Protein AF-A0A496YPG7-F1 (afdb_monomer)

Secondary structure (DSSP, 8-state):
------GGGSPPGGG----------TTSGGG----HHHHHHTHHHHHHHHHHHHHS----SS---HHHHHHHHHHHHHHHHHHTT--

Foldseek 3Di:
DDDDDDPVNDDDPVPDDDDDDPAADPVDDVRDDDCPVVV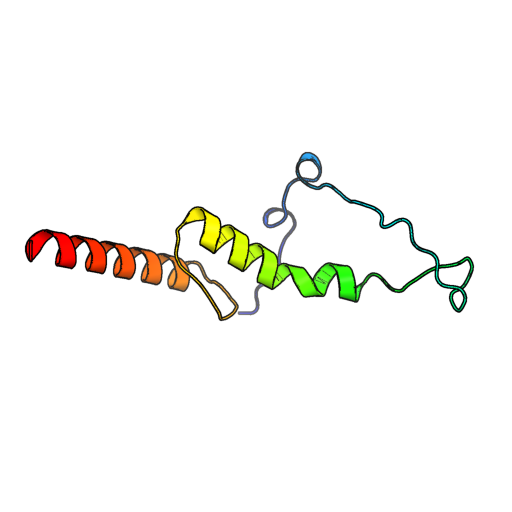VVCVCVVVQVVVCVVQVDHDPDPDPDPVVVVVRNVVVVVVVVVVVVVD

pLDDT: mean 92.61, std 7.3, range [56.38, 98.5]

Solvent-accessible surface area (backbone atoms only — not comparable to full-atom values): 5841 Å² total; per-residue (Å²): 140,84,91,76,90,54,83,85,74,52,82,56,71,93,80,58,86,88,85,83,78,97,71,75,31,92,89,29,78,97,30,48,77,92,50,75,63,69,70,52,70,51,47,68,60,50,53,41,49,51,49,21,71,75,71,75,52,85,67,91,64,83,81,82,43,70,67,60,53,53,49,52,53,52,52,52,56,52,49,53,60,52,53,71,71,76,112

Radius of gyration: 19.76 Å; Cα contacts (8 Å, |Δi|>4): 26; chains: 1; bounding box: 58×27×45 Å

Sequence (87 aa):
DYKTYTAVDMPFVDDLETFFANTYEPSGPFGAKGVGEAANNCTAGTVANAVYNAIGIRFKEAPMTPEKVLKALKENGAAKRRGERND

Mean predicted aligned error: 5.19 Å

Structure (mmCIF, N/CA/C/O backbone):
data_AF-A0A496YPG7-F1
#
_entry.id   AF-A0A496YPG7-F1
#
loop_
_atom_site.group_PDB
_atom_site.id
_atom_site.type_symbol
_atom_site.label_atom_id
_atom_site.label_alt_id
_atom_site.label_comp_id
_atom_site.label_asym_id
_atom_site.label_entity_id
_atom_site.label_seq_id
_atom_site.pdbx_PDB_ins_code
_atom_site.Cartn_x
_atom_site.Cartn_y
_atom_site.Cartn_z
_atom_site.occupancy
_atom_site.B_iso_or_equiv
_atom_site.auth_seq_id
_atom_site.auth_comp_id
_atom_site.auth_asym_id
_atom_site.auth_atom_id
_atom_site.pdbx_PDB_model_num
ATOM 1 N N . ASP A 1 1 ? 8.317 6.991 19.052 1.00 84.94 1 ASP A N 1
ATOM 2 C CA . ASP A 1 1 ? 8.293 5.588 18.604 1.00 84.94 1 ASP A CA 1
ATOM 3 C C . ASP A 1 1 ? 8.012 5.595 17.107 1.00 84.94 1 ASP A C 1
ATOM 5 O O . ASP A 1 1 ? 6.957 6.079 16.714 1.00 84.94 1 ASP A O 1
ATOM 9 N N . TYR A 1 2 ? 8.993 5.224 16.284 1.00 92.56 2 TYR A N 1
ATOM 10 C CA . TYR A 1 2 ? 8.876 5.197 14.822 1.00 92.56 2 TYR A CA 1
ATOM 11 C C . TYR A 1 2 ? 8.863 3.736 14.388 1.00 92.56 2 TYR A C 1
ATOM 13 O O . TYR A 1 2 ? 9.835 3.017 14.617 1.00 92.56 2 TYR A O 1
ATOM 21 N N . LYS A 1 3 ? 7.736 3.284 13.838 1.00 91.69 3 LYS A N 1
ATOM 22 C CA . LYS A 1 3 ? 7.536 1.879 13.486 1.00 91.69 3 LYS A CA 1
ATOM 23 C C . LYS A 1 3 ? 8.113 1.601 12.105 1.00 91.69 3 LYS A C 1
ATOM 25 O O . LYS A 1 3 ? 7.729 2.253 11.138 1.00 91.69 3 LYS A O 1
ATOM 30 N N . THR A 1 4 ? 8.976 0.596 12.034 1.00 94.88 4 THR A N 1
ATOM 31 C CA . THR A 1 4 ? 9.458 0.007 10.784 1.00 94.88 4 THR A CA 1
ATOM 32 C C . THR A 1 4 ? 8.891 -1.399 10.675 1.00 94.88 4 THR A C 1
ATOM 34 O O . THR A 1 4 ? 8.832 -2.111 11.678 1.00 94.88 4 THR A O 1
ATOM 37 N N . TYR A 1 5 ? 8.481 -1.788 9.470 1.00 91.94 5 TYR A N 1
ATOM 38 C CA . TYR A 1 5 ? 8.003 -3.139 9.207 1.00 91.94 5 TYR A CA 1
ATOM 39 C C . TYR A 1 5 ? 9.109 -4.172 9.419 1.00 91.94 5 TYR A C 1
ATOM 41 O O . TYR A 1 5 ? 10.276 -3.953 9.087 1.00 91.94 5 TYR A O 1
ATOM 49 N N . THR A 1 6 ? 8.719 -5.310 9.968 1.00 96.12 6 THR A N 1
ATOM 50 C CA . THR A 1 6 ? 9.532 -6.511 10.108 1.00 96.12 6 THR A CA 1
ATOM 51 C C . THR A 1 6 ? 9.103 -7.551 9.075 1.00 96.12 6 THR A C 1
ATOM 53 O O . THR A 1 6 ? 8.106 -7.383 8.375 1.00 96.12 6 THR A O 1
ATOM 56 N N . ALA A 1 7 ? 9.835 -8.661 8.987 1.00 94.00 7 ALA A N 1
ATOM 57 C CA . ALA A 1 7 ? 9.493 -9.740 8.063 1.00 94.00 7 ALA A CA 1
ATOM 58 C C . ALA A 1 7 ? 8.087 -10.327 8.301 1.00 94.00 7 ALA A C 1
ATOM 60 O O . ALA A 1 7 ? 7.463 -10.784 7.352 1.00 94.00 7 ALA A O 1
ATOM 61 N N . VAL A 1 8 ? 7.577 -10.290 9.539 1.00 95.19 8 VAL A N 1
ATOM 62 C CA . VAL A 1 8 ? 6.251 -10.842 9.870 1.00 95.19 8 VAL A CA 1
ATOM 63 C C . VAL A 1 8 ? 5.092 -9.904 9.523 1.00 95.19 8 VAL A C 1
ATOM 65 O O . VAL A 1 8 ? 3.943 -10.327 9.572 1.00 95.19 8 VAL A O 1
ATOM 68 N N . ASP A 1 9 ? 5.377 -8.646 9.173 1.00 94.00 9 ASP A N 1
ATOM 69 C CA . ASP A 1 9 ? 4.358 -7.677 8.750 1.00 94.00 9 ASP A CA 1
ATOM 70 C C . ASP A 1 9 ? 4.068 -7.748 7.239 1.00 94.00 9 ASP A C 1
ATOM 72 O O . ASP A 1 9 ? 3.110 -7.141 6.759 1.00 94.00 9 ASP A O 1
ATOM 76 N N . MET A 1 10 ? 4.908 -8.458 6.480 1.00 94.44 10 MET A N 1
ATOM 77 C CA . MET A 1 10 ? 4.794 -8.581 5.029 1.00 94.44 10 MET A CA 1
ATOM 78 C C . MET A 1 10 ? 3.889 -9.759 4.638 1.00 94.44 10 MET A C 1
ATOM 80 O O . MET A 1 10 ? 3.855 -10.764 5.350 1.00 94.44 10 MET A O 1
ATOM 84 N N . PRO A 1 11 ? 3.180 -9.678 3.496 1.00 92.06 11 PRO A N 1
ATOM 85 C CA . PRO A 1 11 ? 2.492 -10.837 2.934 1.00 92.06 11 PRO A CA 1
ATOM 86 C C . PRO A 1 11 ? 3.483 -11.962 2.608 1.00 92.06 11 PRO A C 1
ATOM 88 O O . PRO A 1 11 ? 4.660 -11.710 2.323 1.00 92.06 11 PRO A O 1
ATOM 91 N N . PHE A 1 12 ? 3.000 -13.205 2.626 1.00 94.12 12 PHE A N 1
ATOM 92 C CA . PHE A 1 12 ? 3.800 -14.346 2.196 1.00 94.12 12 PHE A CA 1
ATOM 93 C C . PHE A 1 12 ? 4.115 -14.246 0.702 1.00 94.12 12 PHE A C 1
ATOM 95 O O . PHE A 1 12 ? 3.337 -13.702 -0.079 1.00 94.12 12 PHE A O 1
ATOM 102 N N . VAL A 1 13 ? 5.267 -14.787 0.300 1.00 92.00 13 VAL A N 1
ATOM 103 C CA . VAL A 1 13 ? 5.721 -14.740 -1.101 1.00 92.00 13 VAL A CA 1
ATOM 104 C C . VAL A 1 13 ? 4.740 -15.456 -2.030 1.00 92.00 13 VAL A C 1
ATOM 106 O O . VAL A 1 13 ? 4.524 -14.990 -3.142 1.00 92.00 13 VAL A O 1
ATOM 109 N N . ASP A 1 14 ? 4.097 -16.522 -1.552 1.00 95.44 14 ASP A N 1
ATOM 110 C CA . ASP A 1 14 ? 3.100 -17.276 -2.319 1.00 95.44 14 ASP A CA 1
ATOM 111 C C . ASP A 1 14 ? 1.823 -16.460 -2.612 1.00 95.44 14 ASP A C 1
ATOM 113 O O . ASP A 1 14 ? 1.110 -16.765 -3.565 1.00 95.44 14 ASP A O 1
ATOM 117 N N . ASP A 1 15 ? 1.563 -15.395 -1.841 1.00 94.88 15 ASP A N 1
ATOM 118 C CA . ASP A 1 15 ? 0.432 -14.474 -2.026 1.00 94.88 15 ASP A CA 1
ATOM 119 C C . ASP A 1 15 ? 0.810 -13.217 -2.843 1.00 94.88 15 ASP A C 1
ATOM 121 O O . ASP A 1 15 ? -0.019 -12.324 -3.045 1.00 94.88 15 ASP A O 1
ATOM 125 N N . LEU A 1 16 ? 2.067 -13.101 -3.291 1.00 93.38 16 LEU A N 1
ATOM 126 C CA . LEU A 1 16 ? 2.573 -11.962 -4.057 1.00 93.38 16 LEU A CA 1
ATOM 127 C C . LEU A 1 16 ? 2.714 -12.309 -5.539 1.00 93.38 16 LEU A C 1
ATOM 129 O O . LEU A 1 16 ? 3.520 -13.148 -5.931 1.00 93.38 16 LEU A O 1
ATOM 133 N N . GLU A 1 17 ? 2.006 -11.566 -6.386 1.00 94.69 17 GLU A N 1
ATOM 134 C CA . GLU A 1 17 ? 2.107 -11.691 -7.839 1.00 94.69 17 GLU A CA 1
ATOM 135 C C . GLU A 1 17 ? 2.729 -10.432 -8.458 1.00 94.69 17 GLU A C 1
ATOM 137 O O . GLU A 1 17 ? 2.423 -9.304 -8.067 1.00 94.69 17 GLU A O 1
ATOM 142 N N . THR A 1 18 ? 3.628 -10.618 -9.429 1.00 93.31 18 THR A N 1
ATOM 143 C CA . THR A 1 18 ? 4.302 -9.522 -10.141 1.00 93.31 18 THR A CA 1
ATOM 144 C C . THR A 1 18 ? 3.987 -9.591 -11.626 1.00 93.31 18 THR A C 1
ATOM 146 O O . THR A 1 18 ? 4.284 -10.579 -12.293 1.00 93.31 18 THR A O 1
ATOM 149 N N . PHE A 1 19 ? 3.445 -8.496 -12.154 1.00 93.38 19 PHE A N 1
ATOM 150 C CA . PHE A 1 19 ? 3.099 -8.361 -13.563 1.00 93.38 19 PHE A CA 1
ATOM 151 C C . PHE A 1 19 ? 4.071 -7.421 -14.272 1.00 93.38 19 PHE A C 1
ATOM 153 O O . PHE A 1 19 ? 4.347 -6.319 -13.795 1.00 93.38 19 PHE A O 1
ATOM 160 N N . PHE A 1 20 ? 4.550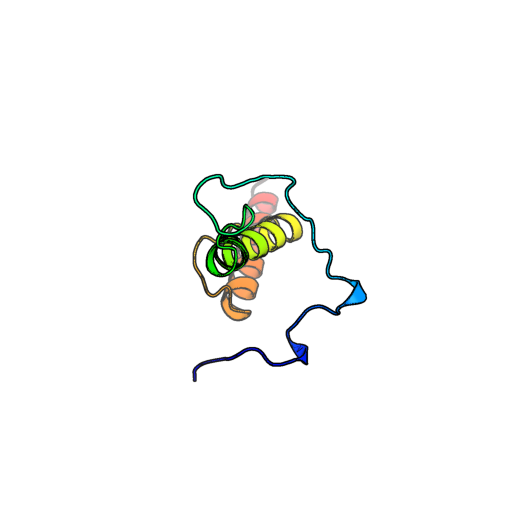 -7.830 -15.447 1.00 93.00 20 PHE A N 1
ATOM 161 C CA . PHE A 1 20 ? 5.416 -7.003 -16.283 1.00 93.00 20 PHE A CA 1
ATOM 162 C C . PHE A 1 20 ? 4.606 -6.273 -17.351 1.00 93.00 20 PHE A C 1
ATOM 164 O O . PHE A 1 20 ? 3.843 -6.876 -18.105 1.00 93.00 20 PHE A O 1
ATOM 171 N N . ALA A 1 21 ? 4.803 -4.959 -17.441 1.00 91.25 21 ALA A N 1
ATOM 172 C CA . ALA A 1 21 ? 4.242 -4.170 -18.525 1.00 91.25 21 ALA A CA 1
ATOM 173 C C . ALA A 1 21 ? 5.096 -4.341 -19.790 1.00 91.25 21 ALA A C 1
ATOM 175 O O . ALA A 1 21 ? 6.283 -4.013 -19.794 1.00 91.25 21 ALA A O 1
ATOM 176 N N . ASN A 1 22 ? 4.481 -4.790 -20.885 1.00 92.31 22 ASN A N 1
ATOM 177 C CA . ASN A 1 22 ? 5.143 -4.929 -22.185 1.00 92.31 22 ASN A CA 1
ATOM 178 C C . ASN A 1 22 ? 5.314 -3.557 -22.855 1.00 92.31 22 ASN A C 1
ATOM 180 O O . ASN A 1 22 ? 4.538 -3.176 -23.730 1.00 92.31 22 ASN A O 1
ATOM 184 N N . THR A 1 23 ? 6.308 -2.784 -22.414 1.00 94.56 23 THR A N 1
ATOM 185 C CA . THR A 1 23 ? 6.600 -1.447 -22.952 1.00 94.56 23 THR A CA 1
ATOM 186 C C . THR A 1 23 ? 8.100 -1.239 -23.154 1.00 94.56 23 THR A C 1
ATOM 188 O O . THR A 1 23 ? 8.906 -1.857 -22.468 1.00 94.56 23 THR A O 1
ATOM 191 N N . TYR A 1 24 ? 8.468 -0.344 -24.074 1.00 95.44 24 TYR A N 1
ATOM 192 C CA . TYR A 1 24 ? 9.857 -0.016 -24.410 1.00 95.44 24 TYR A CA 1
ATOM 193 C C . TYR A 1 24 ? 10.101 1.492 -24.254 1.00 95.44 24 TYR A C 1
ATOM 195 O O . TYR A 1 24 ? 9.203 2.281 -24.555 1.00 95.44 24 TYR A O 1
ATOM 203 N N . GLU A 1 25 ? 11.274 1.896 -23.761 1.00 96.56 25 GLU A N 1
ATOM 204 C CA . GLU A 1 25 ? 11.702 3.300 -23.658 1.00 96.56 25 GLU A CA 1
ATOM 205 C C . GLU A 1 25 ? 12.864 3.594 -24.612 1.00 96.56 25 GLU A C 1
ATOM 207 O O . GLU A 1 25 ? 13.993 3.202 -24.315 1.00 96.56 25 GLU A O 1
ATOM 212 N N . PRO A 1 26 ? 12.638 4.294 -25.738 1.00 96.69 26 PRO A N 1
ATOM 213 C CA . PRO A 1 26 ? 13.697 4.578 -26.706 1.00 96.69 26 PRO A CA 1
ATOM 214 C C . PRO A 1 26 ? 14.900 5.329 -26.128 1.00 96.69 26 PRO A C 1
ATOM 216 O O . PRO A 1 26 ? 16.010 5.151 -26.622 1.00 96.69 26 PRO A O 1
ATOM 219 N N . SER A 1 27 ? 14.691 6.159 -25.101 1.00 97.00 27 SER A N 1
ATOM 220 C CA . SER A 1 27 ? 15.767 6.918 -24.450 1.00 97.00 27 SER A CA 1
ATOM 221 C C . SER A 1 27 ? 16.532 6.127 -23.380 1.00 97.00 27 SER A C 1
ATOM 223 O O . SER A 1 27 ? 17.606 6.548 -22.952 1.00 97.00 27 SER A O 1
ATOM 225 N N . GLY A 1 28 ? 15.997 4.984 -22.945 1.00 96.06 28 GLY A N 1
ATOM 226 C CA . GLY A 1 28 ? 16.543 4.175 -21.865 1.00 96.06 28 GLY A CA 1
ATOM 227 C C . GLY A 1 28 ? 17.550 3.136 -22.365 1.00 96.06 28 GLY A C 1
ATOM 228 O O . GLY A 1 28 ? 17.402 2.601 -23.469 1.00 96.06 28 GLY A O 1
ATOM 229 N N . PRO A 1 29 ? 18.566 2.780 -21.559 1.00 96.62 29 PRO A N 1
ATOM 230 C CA . PRO A 1 29 ? 19.512 1.733 -21.926 1.00 96.62 29 PRO A CA 1
ATOM 231 C C . PRO A 1 29 ? 18.764 0.411 -22.110 1.00 96.62 29 PRO A C 1
ATOM 233 O O . PRO A 1 29 ? 18.042 -0.031 -21.216 1.00 96.62 29 PRO A O 1
ATOM 236 N N . PHE A 1 30 ? 18.916 -0.204 -23.284 1.00 95.75 30 PHE A N 1
ATOM 237 C CA . PHE A 1 30 ? 18.216 -1.441 -23.657 1.00 95.75 30 PHE A CA 1
ATOM 238 C C . PHE A 1 30 ? 16.677 -1.362 -23.545 1.00 95.75 30 PHE A C 1
ATOM 240 O O . PHE A 1 30 ? 16.021 -2.391 -23.399 1.00 95.75 30 PHE A O 1
ATOM 247 N N . GLY A 1 31 ? 16.084 -0.161 -23.598 1.00 95.31 31 GLY A N 1
ATOM 248 C CA . GLY A 1 31 ? 14.636 0.024 -23.464 1.00 95.31 31 GLY A CA 1
ATOM 249 C C . GLY A 1 31 ? 14.113 0.170 -22.034 1.00 95.31 31 GLY A C 1
ATOM 250 O O . GLY A 1 31 ? 12.895 0.196 -21.847 1.00 95.31 31 GLY A O 1
ATOM 251 N N . ALA A 1 32 ? 14.996 0.228 -21.032 1.00 94.56 32 ALA A N 1
ATOM 252 C CA . ALA A 1 32 ? 14.624 0.227 -19.619 1.00 94.56 32 ALA A CA 1
ATOM 253 C C . ALA A 1 32 ? 13.954 1.533 -19.148 1.00 94.56 32 ALA A C 1
ATOM 255 O O . ALA A 1 32 ? 14.251 2.623 -19.634 1.00 94.56 32 ALA A O 1
ATOM 256 N N . LYS A 1 33 ? 13.098 1.413 -18.126 1.00 94.81 33 LYS A N 1
ATOM 257 C CA . LYS A 1 33 ? 12.432 2.520 -17.417 1.00 94.81 33 LYS A CA 1
ATOM 258 C C . LYS A 1 33 ? 12.699 2.421 -15.917 1.00 94.81 33 LYS A C 1
ATOM 260 O O . LYS A 1 33 ? 12.925 1.332 -15.394 1.00 94.81 33 LYS A O 1
ATOM 265 N N . GLY A 1 34 ? 12.626 3.549 -15.213 1.00 93.00 34 GLY A N 1
ATOM 266 C CA . GLY A 1 34 ? 12.652 3.553 -13.750 1.00 93.00 34 GLY A CA 1
ATOM 267 C C . GLY A 1 34 ? 11.386 2.916 -13.167 1.00 93.00 34 GLY A C 1
ATOM 268 O O . GLY A 1 34 ? 10.283 3.253 -13.590 1.00 93.00 34 GLY A O 1
ATOM 269 N N . VAL A 1 35 ? 11.540 2.011 -12.193 1.00 93.44 35 VAL A N 1
ATOM 270 C CA . VAL A 1 35 ? 10.412 1.300 -11.550 1.00 93.44 35 VAL A CA 1
ATOM 271 C C . VAL A 1 35 ? 10.354 1.468 -10.028 1.00 93.44 35 VAL A C 1
ATOM 273 O O . VAL A 1 35 ? 9.290 1.296 -9.444 1.00 93.44 35 VAL A O 1
ATOM 276 N N . GLY A 1 36 ? 11.461 1.850 -9.379 1.00 92.69 36 GLY A N 1
ATOM 277 C CA . GLY A 1 36 ? 11.563 1.868 -7.913 1.00 92.69 36 GLY A CA 1
ATOM 278 C C . GLY A 1 36 ? 10.483 2.711 -7.227 1.00 92.69 36 GLY A C 1
ATOM 279 O O . GLY A 1 36 ? 9.751 2.209 -6.380 1.00 92.69 36 GLY A O 1
ATOM 280 N N . GLU A 1 37 ? 10.332 3.975 -7.629 1.00 95.12 37 GLU A N 1
ATOM 281 C CA . GLU A 1 37 ? 9.304 4.861 -7.060 1.00 95.12 37 GLU A CA 1
ATOM 282 C C . GLU A 1 37 ? 7.895 4.483 -7.525 1.00 95.12 37 GLU A C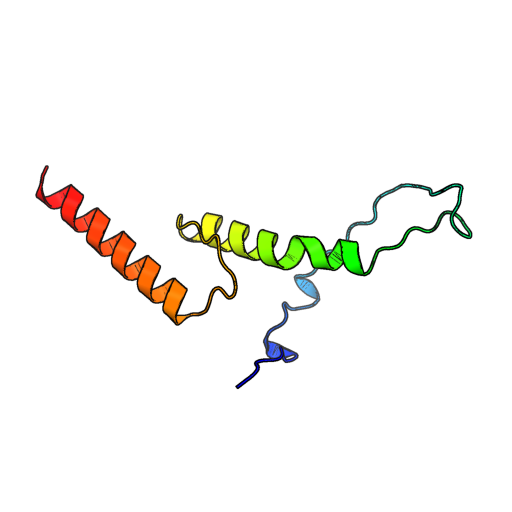 1
ATOM 284 O O . GLU A 1 37 ? 6.956 4.473 -6.730 1.00 95.12 37 GLU A O 1
ATOM 289 N N . ALA A 1 38 ? 7.746 4.120 -8.802 1.00 90.44 38 ALA A N 1
ATOM 290 C CA . ALA A 1 38 ? 6.458 3.757 -9.386 1.00 90.44 38 ALA A CA 1
ATOM 291 C C . ALA A 1 38 ? 5.806 2.567 -8.661 1.00 90.44 38 ALA A C 1
ATOM 293 O O . ALA A 1 38 ? 4.600 2.593 -8.422 1.00 90.44 38 ALA A O 1
ATOM 294 N N . ALA A 1 39 ? 6.605 1.575 -8.254 1.00 90.50 39 ALA A N 1
ATOM 295 C CA . ALA A 1 39 ? 6.138 0.421 -7.490 1.00 90.50 39 ALA A CA 1
ATOM 296 C C . ALA A 1 39 ? 5.674 0.781 -6.065 1.00 90.50 39 ALA A C 1
ATOM 298 O O . ALA A 1 39 ? 4.832 0.086 -5.506 1.00 90.50 39 ALA A O 1
ATOM 299 N N . ASN A 1 40 ? 6.191 1.864 -5.474 1.00 93.12 40 ASN A N 1
ATOM 300 C CA . ASN A 1 40 ? 5.848 2.279 -4.111 1.00 93.12 40 ASN A CA 1
ATOM 301 C C . ASN A 1 40 ? 4.712 3.317 -4.053 1.00 93.12 40 ASN A C 1
ATOM 303 O O . ASN A 1 40 ? 3.927 3.331 -3.104 1.00 93.12 40 ASN A O 1
ATOM 307 N N . ASN A 1 41 ? 4.597 4.187 -5.061 1.00 94.94 41 ASN A N 1
ATOM 308 C CA . ASN A 1 41 ? 3.658 5.315 -5.059 1.00 94.94 41 ASN A CA 1
ATOM 309 C C . ASN A 1 41 ? 2.196 4.890 -4.842 1.00 94.94 41 ASN A C 1
ATOM 311 O O . ASN A 1 41 ? 1.433 5.593 -4.178 1.00 94.94 41 ASN A O 1
ATOM 315 N N . CYS A 1 42 ? 1.792 3.734 -5.375 1.00 93.38 42 CYS A N 1
ATOM 316 C CA . CYS A 1 42 ? 0.423 3.237 -5.253 1.00 93.38 42 CYS A CA 1
ATOM 317 C C . CYS A 1 42 ? 0.133 2.494 -3.939 1.00 93.38 42 CYS A C 1
ATOM 319 O O . CYS A 1 42 ? -1.040 2.265 -3.634 1.00 93.38 42 CYS A O 1
ATOM 321 N N . THR A 1 43 ? 1.145 2.121 -3.151 1.00 93.75 43 THR A N 1
ATOM 322 C CA . THR A 1 43 ? 1.003 1.176 -2.029 1.00 93.75 43 THR A CA 1
ATOM 323 C C . THR A 1 43 ? 0.002 1.661 -0.980 1.00 93.75 43 THR A C 1
ATOM 325 O O . THR A 1 43 ? -0.981 0.976 -0.698 1.00 93.75 43 THR A O 1
ATOM 328 N N . ALA A 1 44 ? 0.177 2.877 -0.451 1.00 94.50 44 ALA A N 1
ATOM 329 C CA . ALA A 1 44 ? -0.703 3.411 0.594 1.00 94.50 44 ALA A CA 1
ATOM 330 C C . ALA A 1 44 ? 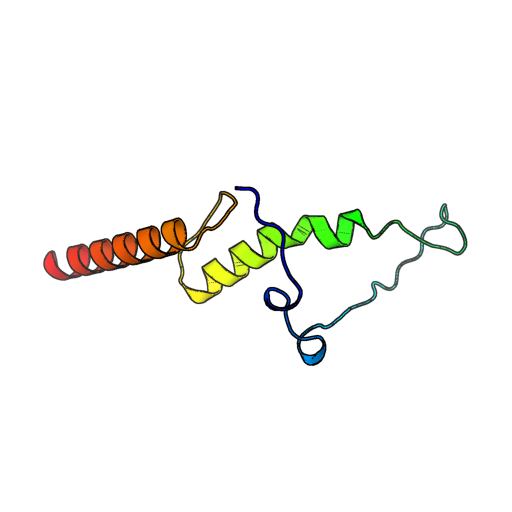-2.165 3.550 0.126 1.00 94.50 44 ALA A C 1
ATOM 332 O O . ALA A 1 44 ? -3.095 3.200 0.855 1.00 94.50 44 ALA A O 1
ATOM 333 N N . GLY A 1 45 ? -2.370 4.022 -1.110 1.00 95.69 45 GLY A N 1
ATOM 334 C CA . GLY A 1 45 ? -3.700 4.155 -1.706 1.00 95.69 45 GLY A CA 1
ATOM 335 C C . GLY A 1 45 ? -4.372 2.804 -1.956 1.00 95.69 45 GLY A C 1
ATOM 336 O O . GLY A 1 45 ? -5.566 2.652 -1.700 1.00 95.69 45 GLY A O 1
ATOM 337 N N . THR A 1 46 ? -3.604 1.805 -2.393 1.00 95.69 46 THR A N 1
ATOM 338 C CA . THR A 1 46 ? -4.096 0.442 -2.644 1.00 95.69 46 THR A CA 1
ATOM 339 C C . THR A 1 46 ? -4.578 -0.212 -1.353 1.00 95.69 46 THR A C 1
ATOM 341 O O . THR A 1 46 ? -5.705 -0.704 -1.308 1.00 95.69 46 THR A O 1
ATOM 344 N N . VAL A 1 47 ? -3.799 -0.122 -0.269 1.00 95.50 47 VAL A N 1
ATOM 345 C CA . VAL A 1 47 ? -4.209 -0.643 1.048 1.00 95.50 47 VAL A CA 1
ATOM 346 C C . VAL A 1 47 ? -5.461 0.081 1.561 1.00 95.50 47 VAL A C 1
ATOM 348 O O . VAL A 1 47 ? -6.399 -0.567 2.022 1.00 95.50 47 VAL A O 1
ATOM 351 N N . ALA A 1 48 ? -5.544 1.410 1.429 1.00 97.56 48 ALA A N 1
ATOM 352 C CA . ALA A 1 48 ? -6.740 2.165 1.824 1.00 97.56 48 ALA A CA 1
ATOM 353 C C . ALA A 1 48 ? -7.992 1.777 1.016 1.00 97.56 48 ALA A C 1
ATOM 355 O O . ALA A 1 48 ? -9.097 1.714 1.563 1.00 97.56 48 ALA A O 1
ATOM 356 N N . ASN A 1 49 ? -7.832 1.487 -0.277 1.00 97.88 49 ASN A N 1
AT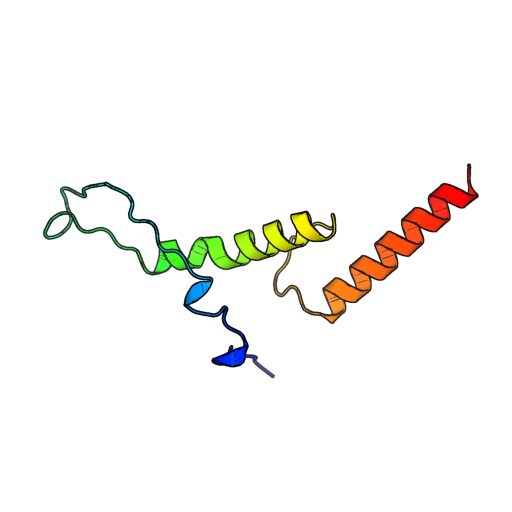OM 357 C CA . ASN A 1 49 ? -8.909 0.984 -1.128 1.00 97.88 49 ASN A CA 1
ATOM 358 C C . ASN A 1 49 ? -9.348 -0.429 -0.728 1.00 97.88 49 ASN A C 1
ATOM 360 O O . 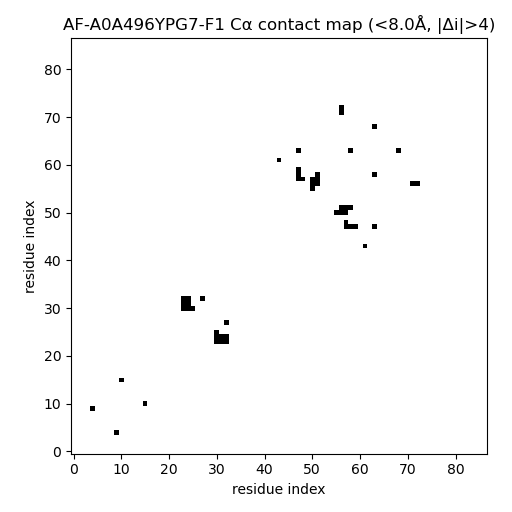ASN A 1 49 ? -10.552 -0.678 -0.670 1.00 97.88 49 ASN A O 1
ATOM 364 N N . ALA A 1 50 ? -8.405 -1.319 -0.407 1.00 97.25 50 ALA A N 1
ATOM 365 C CA . ALA A 1 50 ? -8.701 -2.670 0.065 1.00 97.25 50 ALA A CA 1
ATOM 366 C C . ALA A 1 50 ? -9.474 -2.647 1.393 1.00 97.25 50 ALA A C 1
ATOM 368 O O . ALA A 1 50 ? -10.499 -3.312 1.526 1.00 97.25 50 ALA A O 1
ATOM 369 N N . VAL A 1 51 ? -9.062 -1.802 2.345 1.00 97.50 51 VAL A N 1
ATOM 370 C CA . VAL A 1 51 ? -9.797 -1.606 3.606 1.00 97.50 51 VAL A CA 1
ATOM 371 C C . VAL A 1 51 ? -11.206 -1.077 3.340 1.00 97.50 51 VAL A C 1
ATOM 373 O O . VAL A 1 51 ? -12.168 -1.616 3.881 1.00 97.50 51 VAL A O 1
ATOM 376 N N . TYR A 1 52 ? -11.364 -0.067 2.476 1.00 98.06 52 TYR A N 1
ATOM 377 C CA . TYR A 1 52 ? -12.696 0.421 2.104 1.00 98.06 52 TYR A CA 1
ATOM 378 C C . TYR A 1 52 ? -13.569 -0.685 1.508 1.00 98.06 52 TYR A C 1
ATOM 380 O O . TYR A 1 52 ? -14.738 -0.788 1.871 1.00 98.06 52 TYR A O 1
ATOM 388 N N . ASN A 1 53 ? -13.015 -1.513 0.621 1.00 98.50 53 ASN A N 1
ATOM 389 C CA . ASN A 1 53 ? -13.734 -2.642 0.043 1.00 98.50 53 ASN A CA 1
ATOM 390 C C . ASN A 1 53 ? -14.182 -3.646 1.122 1.00 98.50 53 ASN A C 1
ATOM 392 O O . ASN A 1 53 ? -15.316 -4.110 1.074 1.00 98.50 53 ASN A O 1
ATOM 396 N N . ALA A 1 54 ? -13.341 -3.903 2.128 1.00 97.44 54 ALA A N 1
ATOM 397 C CA . ALA A 1 54 ? -13.628 -4.855 3.198 1.00 97.44 54 ALA A CA 1
ATOM 398 C C . ALA A 1 54 ? -14.683 -4.371 4.211 1.00 97.44 54 ALA A C 1
ATOM 400 O O . ALA A 1 54 ? -15.507 -5.165 4.659 1.00 97.44 54 ALA A O 1
ATOM 401 N N . ILE A 1 55 ? -14.660 -3.090 4.612 1.00 96.81 55 ILE A N 1
ATOM 402 C CA . ILE A 1 55 ? -15.498 -2.594 5.730 1.00 96.81 55 ILE A CA 1
ATOM 403 C C . ILE A 1 55 ? -16.445 -1.442 5.366 1.00 96.81 55 ILE A C 1
ATOM 405 O O . ILE A 1 55 ? -17.204 -0.975 6.216 1.00 96.81 55 ILE A O 1
ATOM 409 N N . GLY A 1 56 ? -16.402 -0.946 4.128 1.00 96.88 56 GLY A N 1
ATOM 410 C CA . GLY A 1 56 ? -17.252 0.144 3.637 1.00 96.88 56 GLY A CA 1
ATOM 411 C C . GLY A 1 56 ? -16.920 1.535 4.192 1.00 96.88 56 GLY A C 1
ATOM 412 O O . GLY A 1 56 ? -17.669 2.480 3.957 1.00 96.88 56 GLY A O 1
ATOM 413 N N . ILE A 1 57 ? -15.813 1.691 4.927 1.00 97.38 57 ILE A N 1
ATOM 414 C CA . ILE A 1 57 ? -15.392 2.958 5.546 1.00 97.38 57 ILE A CA 1
ATOM 415 C C . ILE A 1 57 ? -14.203 3.533 4.780 1.00 97.38 57 ILE A C 1
ATOM 417 O O . ILE A 1 57 ? -13.203 2.853 4.556 1.00 97.38 57 ILE A O 1
ATOM 421 N N . ARG A 1 58 ? -14.305 4.799 4.360 1.00 97.19 58 ARG A N 1
ATOM 422 C CA . ARG A 1 58 ? -13.276 5.468 3.555 1.00 97.19 58 ARG A CA 1
ATOM 423 C C . ARG A 1 58 ? -12.299 6.241 4.438 1.00 97.19 58 ARG A C 1
ATOM 425 O O . ARG A 1 58 ? -12.665 7.265 5.005 1.00 97.19 58 ARG A O 1
ATOM 432 N N . PHE A 1 59 ? -11.042 5.814 4.459 1.00 97.19 59 PHE A N 1
ATOM 433 C CA . PHE A 1 59 ? -9.940 6.578 5.048 1.00 97.19 59 PHE A CA 1
ATOM 434 C C . PHE A 1 59 ? -9.253 7.424 3.971 1.00 97.19 59 PHE A C 1
ATOM 436 O O . PHE A 1 59 ? -9.030 6.949 2.858 1.00 97.19 59 PHE A O 1
ATOM 443 N N . LYS A 1 60 ? -8.941 8.683 4.294 1.00 95.88 60 LYS A N 1
ATOM 444 C CA . LYS A 1 60 ? -8.248 9.634 3.401 1.00 95.88 60 LYS A CA 1
ATOM 445 C C . LYS A 1 60 ? -6.912 10.123 3.969 1.00 95.88 60 LYS A C 1
ATOM 447 O O . LYS A 1 60 ? -6.269 10.975 3.373 1.00 95.88 60 LYS A O 1
ATOM 452 N N . GLU A 1 61 ? -6.508 9.581 5.115 1.00 94.94 61 GLU A N 1
ATOM 453 C CA . GLU A 1 61 ? -5.310 9.989 5.841 1.00 94.94 61 GLU A CA 1
ATOM 454 C C . GLU A 1 61 ? -4.528 8.761 6.302 1.00 94.94 61 GLU A C 1
ATOM 456 O O . GLU A 1 61 ? -5.095 7.823 6.871 1.00 94.94 61 GLU A O 1
ATOM 461 N N . ALA A 1 62 ? -3.215 8.793 6.084 1.00 93.38 62 ALA A N 1
ATOM 462 C CA . ALA A 1 62 ? -2.272 7.821 6.618 1.00 93.38 62 ALA A CA 1
ATOM 463 C C . ALA A 1 62 ? -1.577 8.377 7.883 1.00 93.38 62 ALA A C 1
ATOM 465 O O . ALA A 1 62 ? -1.460 9.595 8.028 1.00 93.38 62 ALA A O 1
ATOM 466 N N . PRO A 1 63 ? -1.099 7.518 8.804 1.00 94.50 63 PRO A N 1
ATOM 467 C CA . PRO A 1 63 ? -1.300 6.070 8.832 1.00 94.50 63 PRO A CA 1
ATOM 468 C C . PRO A 1 63 ? -2.718 5.687 9.294 1.00 94.50 63 PRO A C 1
ATOM 470 O O . PRO A 1 63 ? -3.313 6.361 10.144 1.00 94.50 63 PRO A O 1
ATOM 473 N N . MET A 1 64 ? -3.230 4.574 8.757 1.00 95.88 64 MET A N 1
ATOM 474 C CA . MET A 1 64 ? -4.469 3.916 9.198 1.00 95.88 64 MET A CA 1
ATOM 475 C C . MET A 1 64 ? -4.177 3.009 10.399 1.00 95.88 64 MET A C 1
ATOM 477 O O . MET A 1 64 ? -4.106 1.790 10.272 1.00 95.88 64 MET A O 1
ATOM 481 N N . THR A 1 65 ? -3.936 3.607 11.565 1.00 95.62 65 THR A N 1
ATOM 482 C CA . THR A 1 65 ? -3.591 2.831 12.765 1.00 95.62 65 THR A CA 1
ATOM 483 C C . THR A 1 65 ? -4.782 1.997 13.262 1.00 95.62 65 THR A C 1
ATOM 485 O O . THR A 1 65 ? -5.936 2.384 13.027 1.00 95.62 65 THR A O 1
ATOM 488 N N . PRO A 1 66 ? -4.544 0.889 13.991 1.00 95.75 66 PRO A N 1
ATOM 489 C CA . PRO A 1 66 ? -5.616 0.067 14.552 1.00 95.75 66 PRO A CA 1
ATOM 490 C C . PRO A 1 66 ? -6.630 0.864 15.383 1.00 95.75 66 PRO A C 1
ATOM 492 O O . PRO A 1 66 ? -7.830 0.612 15.298 1.00 95.75 66 PRO A O 1
ATOM 495 N N . GLU A 1 67 ? -6.189 1.877 16.133 1.00 96.94 67 GLU A N 1
ATOM 496 C CA . GLU A 1 67 ? -7.058 2.726 16.957 1.00 96.94 67 GLU A CA 1
ATOM 497 C C . GLU A 1 67 ? -8.005 3.567 16.096 1.00 96.94 67 GLU A C 1
ATOM 499 O O . GLU A 1 67 ? -9.193 3.677 16.413 1.00 96.94 67 GLU A O 1
ATOM 504 N N . LYS A 1 68 ? -7.505 4.135 14.988 1.00 96.88 68 LYS A N 1
ATOM 505 C CA . LYS A 1 68 ? -8.328 4.894 14.033 1.00 96.88 68 LYS A CA 1
ATOM 506 C C . LYS A 1 68 ? -9.354 3.986 13.361 1.00 96.88 68 LYS A C 1
ATOM 508 O O . LYS A 1 68 ? -10.519 4.368 13.249 1.00 96.88 68 LYS A O 1
ATOM 513 N N . VAL A 1 69 ? -8.944 2.781 12.961 1.00 97.25 69 VAL A N 1
ATOM 514 C CA . VAL A 1 69 ? -9.836 1.793 12.338 1.00 97.25 69 VAL A CA 1
ATOM 515 C C . VAL A 1 69 ? -10.919 1.345 13.322 1.00 97.25 69 VAL A C 1
ATOM 517 O O . VAL A 1 69 ? -12.107 1.391 13.000 1.00 97.25 69 VAL A O 1
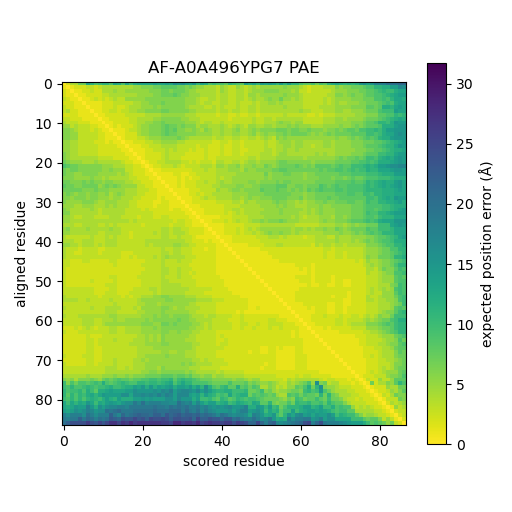ATOM 520 N N . LEU A 1 70 ? -10.540 0.994 14.553 1.00 97.81 70 LEU A N 1
ATOM 521 C CA . LEU A 1 70 ? -11.471 0.574 15.601 1.00 97.81 70 LEU A CA 1
ATOM 522 C C . LEU A 1 70 ? -12.471 1.678 15.959 1.00 97.81 70 LEU A C 1
ATOM 524 O O . LEU A 1 70 ? -13.661 1.403 16.131 1.00 97.81 70 LEU A O 1
ATOM 528 N N . LYS A 1 71 ? -12.006 2.927 16.076 1.00 97.50 71 LYS A N 1
ATOM 529 C CA . LYS A 1 71 ? -12.874 4.082 16.323 1.00 97.50 71 LYS A CA 1
ATOM 530 C C . LYS A 1 71 ? -13.909 4.233 15.207 1.00 97.50 71 LYS A C 1
ATOM 532 O O . LYS A 1 71 ? -15.101 4.298 15.504 1.00 97.50 71 LYS A O 1
ATOM 537 N N . ALA A 1 72 ? -13.474 4.194 13.948 1.00 96.62 72 ALA A N 1
ATOM 538 C CA . ALA A 1 72 ? -14.366 4.342 12.803 1.00 96.62 72 ALA A CA 1
ATOM 539 C C . ALA A 1 72 ? -15.418 3.218 12.724 1.00 96.62 72 ALA A C 1
ATOM 541 O O . ALA A 1 72 ? -16.590 3.482 12.458 1.00 96.62 72 ALA A O 1
ATOM 542 N N . LEU A 1 73 ? -15.039 1.970 13.026 1.00 97.19 73 LEU A N 1
ATOM 543 C CA . LEU A 1 73 ? -15.976 0.841 13.101 1.00 97.19 73 LEU A CA 1
ATOM 544 C C . LEU A 1 73 ? -17.057 1.053 14.174 1.00 97.19 73 LEU A C 1
ATOM 546 O O . LEU A 1 73 ? -18.242 0.818 13.918 1.00 97.19 73 LEU A O 1
ATOM 550 N N . LYS A 1 74 ? -16.671 1.531 15.365 1.00 97.06 74 LYS A N 1
ATOM 551 C CA . LYS A 1 74 ? -17.611 1.825 16.461 1.00 97.06 74 LYS A CA 1
ATOM 552 C C . LYS A 1 74 ? -18.583 2.943 16.094 1.00 97.06 74 LYS A C 1
ATOM 554 O O . LYS A 1 74 ? -19.780 2.812 16.353 1.00 97.06 74 LYS A O 1
ATOM 559 N N . GLU A 1 75 ? -18.082 4.016 15.491 1.00 95.75 75 GLU A N 1
ATOM 560 C CA . GLU A 1 75 ? -18.891 5.155 15.048 1.00 95.75 75 GLU A CA 1
ATOM 561 C C . GLU A 1 75 ? -19.890 4.738 13.963 1.00 95.75 75 GLU A C 1
ATOM 563 O O . GLU A 1 75 ? -21.083 5.020 14.089 1.00 95.75 75 GLU A O 1
ATOM 568 N N . ASN A 1 76 ? -19.447 3.965 12.967 1.00 92.56 76 ASN A N 1
ATOM 569 C CA . ASN A 1 76 ? -20.310 3.447 11.905 1.00 92.56 76 ASN A CA 1
ATOM 570 C C . ASN A 1 76 ? -21.426 2.535 12.455 1.00 92.56 76 ASN A C 1
ATOM 572 O O . ASN A 1 76 ? -22.599 2.686 12.113 1.00 92.56 76 ASN A O 1
ATOM 576 N N . GLY A 1 77 ? -21.095 1.620 13.372 1.00 89.94 77 GLY A N 1
ATOM 577 C CA . GLY A 1 77 ? -22.087 0.754 14.019 1.00 89.94 77 GLY A CA 1
ATOM 578 C C . GLY A 1 77 ? -23.048 1.502 14.954 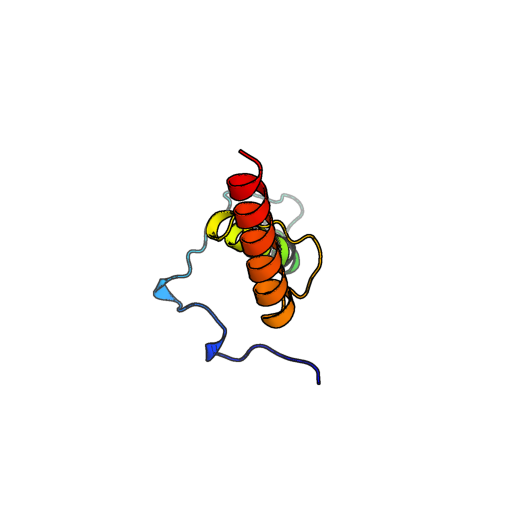1.00 89.94 77 GLY A C 1
ATOM 579 O O . GLY A 1 77 ? -24.199 1.100 15.124 1.00 89.94 77 GLY A O 1
ATOM 580 N N . ALA A 1 78 ? -22.611 2.590 15.593 1.00 83.44 78 ALA A N 1
ATOM 581 C CA . ALA A 1 78 ? -23.490 3.457 16.380 1.00 83.44 78 ALA A CA 1
ATOM 582 C C . ALA A 1 78 ? -24.447 4.270 15.494 1.00 83.44 78 ALA A C 1
ATOM 584 O O . ALA A 1 78 ? -25.606 4.439 15.872 1.00 83.44 78 ALA A O 1
ATOM 585 N N . ALA A 1 79 ? -23.986 4.733 14.329 1.00 82.31 79 ALA A N 1
ATOM 586 C CA . ALA A 1 79 ? -24.807 5.444 13.354 1.00 82.31 79 ALA A CA 1
ATOM 587 C C . ALA A 1 79 ? -25.922 4.550 12.784 1.00 82.31 79 ALA A C 1
ATOM 589 O O . ALA A 1 79 ? -27.084 4.947 12.834 1.00 82.31 79 ALA A O 1
ATOM 590 N N . LYS A 1 80 ? -25.604 3.317 12.358 1.00 83.25 80 LYS A N 1
ATOM 591 C CA . LYS A 1 80 ? -26.608 2.354 11.854 1.00 83.25 80 LYS A CA 1
ATOM 592 C C . LYS A 1 80 ? -27.734 2.090 12.861 1.00 83.25 80 LYS A C 1
ATOM 594 O O . LYS A 1 80 ? -28.899 2.282 12.541 1.00 83.25 80 LYS A O 1
ATOM 599 N N . ARG A 1 81 ? -27.380 1.802 14.120 1.00 84.12 81 ARG A N 1
ATOM 600 C CA . ARG A 1 81 ? -28.347 1.570 15.215 1.00 84.12 81 ARG A CA 1
ATOM 601 C C . ARG A 1 81 ? -29.199 2.790 15.578 1.00 84.12 81 ARG A C 1
ATOM 603 O O . ARG A 1 81 ? -30.212 2.647 16.254 1.00 84.12 81 ARG A O 1
ATOM 610 N N . ARG A 1 82 ? -28.746 4.008 15.262 1.00 77.62 82 ARG A N 1
ATOM 611 C CA . ARG A 1 82 ? -29.549 5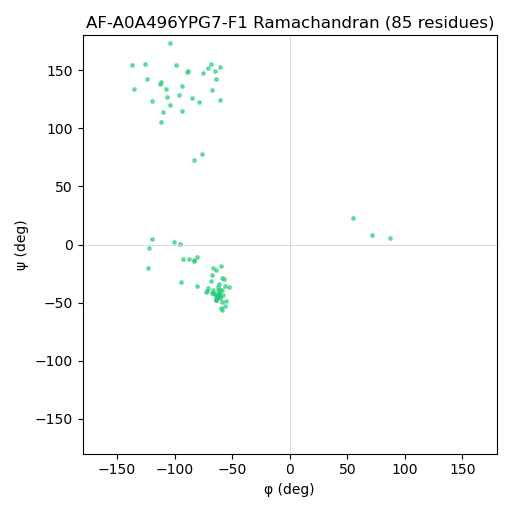.228 15.450 1.00 77.62 82 ARG A CA 1
ATOM 612 C C . ARG A 1 82 ? -30.552 5.414 14.316 1.00 77.62 82 ARG A C 1
ATOM 614 O O . ARG A 1 82 ? -31.641 5.875 14.617 1.00 77.62 82 ARG A O 1
ATOM 621 N N . GLY A 1 83 ? -30.193 5.049 13.083 1.00 76.62 83 GLY A N 1
ATOM 622 C CA . GLY A 1 83 ? -31.126 5.011 11.953 1.00 76.62 83 GLY A CA 1
ATOM 623 C C . GLY A 1 83 ? -32.290 4.064 12.235 1.00 76.62 83 GLY A C 1
ATOM 624 O O . GLY A 1 83 ? -33.409 4.521 12.364 1.00 76.62 83 GLY A O 1
ATOM 625 N N . GLU A 1 84 ? -31.991 2.797 12.533 1.00 73.75 84 GLU A N 1
ATOM 626 C CA . GLU A 1 84 ? -32.993 1.734 12.762 1.00 73.75 84 GLU A CA 1
ATOM 627 C C . GLU A 1 84 ? -33.984 1.986 13.916 1.00 73.75 84 GLU A C 1
ATOM 629 O O . GLU A 1 84 ? -34.997 1.306 14.012 1.00 73.75 84 GLU A O 1
ATOM 634 N N . ARG A 1 85 ? -33.683 2.899 14.850 1.00 69.44 85 ARG A N 1
ATOM 635 C CA . ARG A 1 85 ? -34.584 3.238 15.973 1.00 69.44 85 ARG A CA 1
ATOM 636 C C . ARG A 1 85 ? -35.514 4.413 15.685 1.00 69.44 85 ARG A C 1
ATOM 638 O O . ARG A 1 85 ? -36.386 4.684 16.504 1.00 69.44 85 ARG A O 1
ATOM 645 N N . ASN A 1 86 ? -35.263 5.146 14.607 1.00 64.38 86 ASN A N 1
ATOM 646 C CA . ASN A 1 86 ? -36.058 6.300 14.202 1.00 64.38 86 ASN A CA 1
ATOM 647 C C . ASN A 1 86 ? -37.050 5.955 13.074 1.00 64.38 86 ASN A C 1
ATOM 649 O O . ASN A 1 86 ? -37.758 6.855 12.621 1.00 64.38 86 ASN A O 1
ATOM 653 N N . ASP A 1 87 ? -37.086 4.684 12.666 1.00 56.38 87 ASP A N 1
ATOM 654 C CA . ASP A 1 87 ? -37.963 4.091 11.654 1.00 56.38 87 ASP A CA 1
ATOM 655 C C . ASP A 1 87 ? -39.061 3.259 12.347 1.00 56.38 87 ASP A C 1
ATOM 657 O O . ASP A 1 87 ? -40.215 3.272 11.859 1.00 56.38 87 ASP A O 1
#